Protein AF-A0A6B0ZJP3-F1 (afdb_monomer_lite)

Radius of gyration: 13.24 Å; chains: 1; bounding box: 45×24×25 Å

pLDDT: mean 82.48, std 14.27, range [47.53, 94.38]

Secondary structure (DSSP, 8-state):
---HHHHHHHHHHHHHTT---S--SS---HHHHHHHHHHHHHTTS--S----HHHHHHHHHHHHHHHTT-------

Sequence (76 aa):
MMRGDDIAELQRRLGQLGFDPHWVDGILGPRTQRAIQQFQQNAGLPDDGVIGRSTIDALDRLTSRTTGQLTIAEVR

Structure (mmCIF, N/CA/C/O backbone):
data_AF-A0A6B0ZJP3-F1
#
_entry.id   AF-A0A6B0ZJP3-F1
#
loop_
_atom_site.group_PDB
_atom_site.id
_atom_site.type_symbol
_atom_site.label_atom_id
_atom_site.label_alt_id
_atom_site.label_comp_id
_atom_site.label_asym_id
_atom_site.label_entity_id
_atom_site.label_seq_id
_atom_site.pdbx_PDB_ins_code
_atom_site.Cartn_x
_atom_site.Cartn_y
_atom_site.Cartn_z
_atom_site.occupancy
_atom_site.B_iso_or_equiv
_atom_site.auth_seq_id
_atom_site.auth_comp_id
_atom_site.auth_asym_id
_atom_site.auth_atom_id
_atom_site.pdbx_PDB_model_num
ATOM 1 N N . MET A 1 1 ? 3.075 -17.004 -2.321 1.00 59.06 1 MET A N 1
ATOM 2 C CA . MET A 1 1 ? 3.874 -16.048 -3.114 1.00 59.06 1 MET A CA 1
ATOM 3 C C . MET A 1 1 ? 2.904 -15.265 -3.963 1.00 59.06 1 MET A C 1
ATOM 5 O O . MET A 1 1 ? 2.115 -15.899 -4.652 1.00 59.06 1 MET A O 1
ATOM 9 N N . MET A 1 2 ? 2.923 -13.942 -3.844 1.00 68.38 2 MET A N 1
ATOM 10 C CA . MET A 1 2 ? 2.110 -13.052 -4.669 1.00 68.38 2 MET A CA 1
ATOM 11 C C . MET A 1 2 ? 2.598 -13.152 -6.119 1.00 68.38 2 MET A C 1
ATOM 13 O O . MET A 1 2 ? 3.807 -13.105 -6.355 1.00 68.38 2 MET A O 1
ATOM 17 N N . ARG A 1 3 ? 1.691 -13.393 -7.065 1.00 79.69 3 ARG A N 1
ATOM 18 C CA . ARG A 1 3 ? 1.990 -13.490 -8.501 1.00 79.69 3 ARG A CA 1
ATOM 19 C C . ARG A 1 3 ? 1.744 -12.143 -9.180 1.00 79.69 3 ARG A C 1
ATOM 21 O O . ARG A 1 3 ? 1.141 -11.253 -8.588 1.00 79.69 3 ARG A O 1
ATOM 28 N N . GLY A 1 4 ? 2.197 -12.000 -10.427 1.00 81.81 4 GLY A N 1
ATOM 29 C CA . GLY A 1 4 ? 2.013 -10.766 -11.200 1.00 81.81 4 GLY A CA 1
ATOM 30 C C . GLY A 1 4 ? 0.552 -10.305 -11.255 1.00 81.81 4 GLY A C 1
ATOM 31 O O . GLY A 1 4 ? 0.285 -9.125 -11.065 1.00 81.81 4 GLY A O 1
ATOM 32 N N . ASP A 1 5 ? -0.399 -11.235 -11.386 1.00 84.12 5 ASP A N 1
ATOM 33 C CA . ASP A 1 5 ? -1.834 -10.920 -11.365 1.00 84.12 5 ASP A CA 1
ATOM 34 C C . ASP A 1 5 ? -2.306 -10.335 -10.024 1.00 84.12 5 ASP A C 1
ATOM 36 O O . ASP A 1 5 ? -3.081 -9.380 -10.003 1.00 84.12 5 ASP A O 1
ATOM 40 N N . ASP A 1 6 ? -1.797 -10.848 -8.900 1.00 86.31 6 ASP A N 1
ATOM 41 C CA . ASP A 1 6 ? -2.126 -10.322 -7.571 1.00 86.31 6 ASP A CA 1
ATOM 42 C C . ASP A 1 6 ? -1.570 -8.896 -7.395 1.00 86.31 6 ASP A C 1
ATOM 44 O O . ASP A 1 6 ? -2.213 -8.032 -6.795 1.00 86.31 6 ASP A O 1
ATOM 48 N N . ILE A 1 7 ? -0.367 -8.633 -7.923 1.00 89.19 7 ILE A N 1
ATOM 49 C CA . ILE A 1 7 ? 0.267 -7.304 -7.889 1.00 89.19 7 ILE A CA 1
ATOM 50 C C . ILE A 1 7 ? -0.492 -6.332 -8.792 1.00 89.19 7 ILE A C 1
ATOM 52 O O . ILE A 1 7 ? -0.711 -5.188 -8.400 1.00 89.19 7 ILE A O 1
ATOM 56 N N . ALA A 1 8 ? -0.938 -6.784 -9.964 1.00 90.25 8 ALA A N 1
ATOM 57 C CA . ALA A 1 8 ? -1.746 -5.978 -10.866 1.00 90.25 8 ALA A CA 1
ATOM 58 C C . ALA A 1 8 ? -3.067 -5.590 -10.192 1.00 90.25 8 ALA A C 1
ATOM 60 O O . ALA A 1 8 ? -3.443 -4.420 -10.184 1.00 90.25 8 ALA A O 1
ATOM 61 N N . GLU A 1 9 ? -3.741 -6.536 -9.543 1.00 89.69 9 GLU A N 1
ATOM 62 C CA . GLU A 1 9 ? -4.966 -6.252 -8.799 1.00 89.69 9 GLU A CA 1
ATOM 63 C C . GLU A 1 9 ? -4.725 -5.261 -7.646 1.00 89.69 9 GLU A C 1
ATOM 65 O O . GLU A 1 9 ? -5.474 -4.294 -7.488 1.00 89.69 9 GLU A O 1
ATOM 70 N N . LEU A 1 10 ? -3.634 -5.421 -6.892 1.00 89.75 10 LEU A N 1
ATOM 71 C CA . LEU A 1 10 ? -3.218 -4.456 -5.873 1.00 89.75 10 LEU A CA 1
ATOM 72 C C . LEU A 1 10 ? -3.013 -3.051 -6.460 1.00 89.75 10 LEU A C 1
ATOM 74 O O . LEU A 1 10 ? -3.534 -2.077 -5.917 1.00 89.75 10 LEU A O 1
ATOM 78 N N . GLN A 1 11 ? -2.278 -2.936 -7.568 1.00 92.44 11 GLN A N 1
ATOM 79 C CA . GLN A 1 11 ? -2.043 -1.666 -8.256 1.00 92.44 11 GLN A CA 1
ATOM 80 C C . GLN A 1 11 ? -3.379 -1.019 -8.669 1.00 92.44 11 GLN A C 1
ATOM 82 O O . GLN A 1 11 ? -3.603 0.159 -8.386 1.00 92.44 11 GLN A O 1
ATOM 87 N N . ARG A 1 12 ? -4.325 -1.776 -9.247 1.00 92.00 12 ARG A N 1
ATOM 88 C CA . ARG A 1 12 ? -5.659 -1.244 -9.600 1.00 92.00 12 ARG A CA 1
ATOM 89 C C . ARG A 1 12 ? -6.387 -0.678 -8.390 1.00 92.00 12 ARG A C 1
ATOM 91 O O . ARG A 1 12 ? -6.937 0.418 -8.467 1.00 92.00 12 ARG A O 1
ATOM 98 N N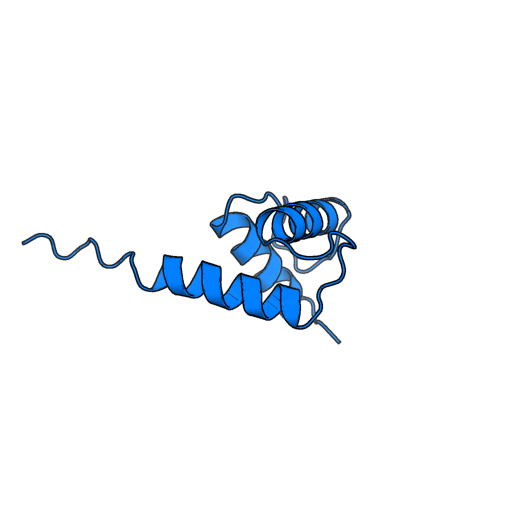 . ARG A 1 13 ? -6.391 -1.417 -7.283 1.00 90.56 13 ARG A N 1
ATOM 99 C CA . ARG A 1 13 ? -7.082 -1.024 -6.050 1.00 90.56 13 ARG A CA 1
ATOM 100 C C . ARG A 1 13 ? -6.467 0.212 -5.410 1.00 90.56 13 ARG A C 1
ATOM 102 O O . ARG A 1 13 ? -7.204 1.102 -5.000 1.00 90.56 13 ARG A O 1
ATOM 109 N N . LEU A 1 14 ? -5.138 0.304 -5.382 1.00 90.50 14 LEU A N 1
ATOM 110 C CA . LEU A 1 14 ? -4.437 1.510 -4.937 1.00 90.50 14 LEU A CA 1
ATOM 111 C C . LEU A 1 14 ? -4.872 2.726 -5.765 1.00 90.50 14 LEU A C 1
ATOM 113 O O . LEU A 1 14 ? -5.264 3.737 -5.184 1.00 90.50 14 LEU A O 1
ATOM 117 N N . GLY A 1 15 ? -4.923 2.583 -7.094 1.00 89.94 15 GLY A N 1
ATOM 118 C CA . GLY A 1 15 ? -5.405 3.629 -8.000 1.00 89.94 15 GLY A CA 1
ATOM 119 C C . GLY A 1 15 ? -6.856 4.046 -7.738 1.00 89.94 15 GLY A C 1
ATOM 120 O O . GLY A 1 15 ? -7.150 5.238 -7.690 1.00 89.94 15 GLY A O 1
ATOM 121 N N . GLN A 1 16 ? -7.760 3.089 -7.501 1.00 89.06 16 GLN A N 1
ATOM 122 C CA . GLN A 1 16 ? -9.164 3.374 -7.154 1.00 89.06 16 GLN A CA 1
ATOM 123 C C . GLN A 1 16 ? -9.310 4.149 -5.839 1.00 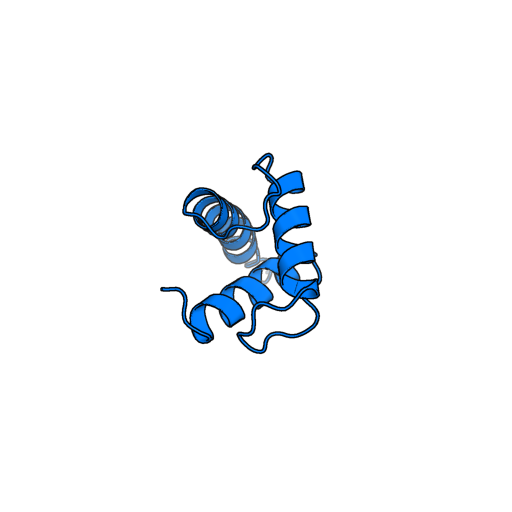89.06 16 GLN A C 1
ATOM 125 O O . GLN A 1 16 ? -10.249 4.924 -5.680 1.00 89.06 16 GLN A O 1
ATOM 130 N N . LEU A 1 17 ? -8.385 3.942 -4.902 1.00 87.75 17 LEU A N 1
ATOM 131 C CA . LEU A 1 17 ? -8.343 4.640 -3.620 1.00 8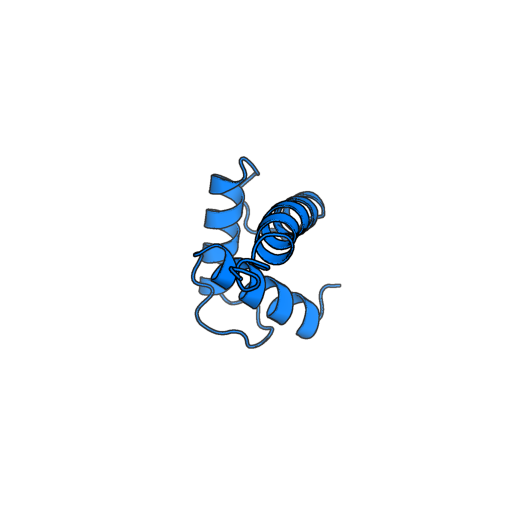7.75 17 LEU A CA 1
ATOM 132 C C . LEU A 1 17 ? -7.578 5.975 -3.687 1.00 87.75 17 LEU A C 1
ATOM 134 O O . LEU A 1 17 ? -7.464 6.658 -2.674 1.00 87.75 17 LEU A O 1
ATOM 138 N N . GLY A 1 18 ? -7.074 6.359 -4.866 1.00 90.12 18 GLY A N 1
ATOM 139 C CA . GLY A 1 18 ? -6.364 7.620 -5.090 1.00 90.12 18 GLY A CA 1
ATOM 140 C C . GLY A 1 18 ? -4.854 7.569 -4.833 1.00 90.12 18 GLY A C 1
ATOM 141 O O . GLY A 1 18 ? -4.198 8.606 -4.891 1.00 90.12 18 GLY A O 1
ATOM 142 N N . PHE A 1 19 ? -4.283 6.390 -4.581 1.00 92.12 19 PHE A N 1
ATOM 143 C CA . PHE A 1 19 ? -2.835 6.199 -4.480 1.00 92.12 19 PHE A CA 1
ATOM 144 C C . PHE A 1 19 ? -2.276 5.841 -5.858 1.00 92.12 19 PHE A C 1
ATOM 146 O O . PHE A 1 19 ? -2.775 4.922 -6.492 1.00 92.12 19 PHE A O 1
ATOM 153 N N . ASP A 1 20 ? -1.241 6.539 -6.334 1.00 90.25 20 ASP A N 1
ATOM 154 C CA . ASP A 1 20 ? -0.683 6.340 -7.682 1.00 90.25 20 ASP A CA 1
ATOM 155 C C . ASP A 1 20 ? 0.396 5.234 -7.713 1.00 90.25 20 ASP A C 1
ATOM 157 O O . ASP A 1 20 ? 1.552 5.505 -7.365 1.00 90.25 20 ASP A O 1
ATOM 161 N N . PRO A 1 21 ? 0.092 3.996 -8.163 1.00 88.06 21 PRO A N 1
ATOM 162 C CA . PRO A 1 21 ? 1.114 2.982 -8.424 1.00 88.06 21 PRO A CA 1
ATOM 163 C C . PRO A 1 21 ? 1.859 3.215 -9.749 1.00 88.06 21 PRO A C 1
ATOM 165 O O . PRO A 1 21 ? 2.797 2.470 -10.037 1.00 88.06 21 PRO A O 1
ATOM 168 N N . HIS A 1 22 ? 1.464 4.226 -10.537 1.00 89.25 22 HIS A N 1
ATOM 169 C CA . HIS A 1 22 ? 1.900 4.519 -11.901 1.00 89.25 22 HIS A CA 1
ATOM 170 C C . HIS A 1 22 ? 1.413 3.520 -12.963 1.00 89.25 22 HIS A C 1
ATOM 172 O O . HIS A 1 22 ? 0.514 3.851 -13.733 1.00 89.25 22 HIS A O 1
ATOM 178 N N . TRP A 1 23 ? 1.974 2.309 -13.007 1.00 89.19 23 TRP A N 1
ATOM 179 C CA . TRP A 1 23 ? 1.584 1.272 -13.971 1.00 89.19 23 TRP A CA 1
ATOM 180 C C . TRP A 1 23 ? 0.867 0.121 -13.268 1.00 89.19 23 TRP A C 1
ATOM 182 O O . TRP A 1 23 ? 1.173 -0.207 -12.122 1.00 89.19 23 TRP A O 1
ATOM 192 N N . VAL A 1 24 ? -0.091 -0.485 -13.973 1.00 90.62 24 VAL A N 1
ATOM 193 C CA . VAL A 1 24 ? -0.754 -1.730 -13.567 1.00 90.62 24 VAL A CA 1
ATOM 194 C C . VAL A 1 24 ? -0.171 -2.876 -14.397 1.00 90.62 24 VAL A C 1
ATOM 196 O O . VAL A 1 24 ? -0.807 -3.391 -15.313 1.00 90.62 24 VAL A O 1
ATOM 199 N N . ASP A 1 25 ? 1.093 -3.188 -14.145 1.00 89.00 25 ASP A N 1
ATOM 200 C CA . ASP A 1 25 ? 1.905 -4.143 -14.906 1.00 89.00 25 ASP A CA 1
ATOM 201 C C . ASP A 1 25 ? 2.174 -5.452 -14.148 1.00 89.00 25 ASP A C 1
ATOM 203 O O . ASP A 1 25 ? 2.809 -6.361 -14.681 1.00 89.00 25 ASP A O 1
ATOM 207 N N . GLY A 1 26 ? 1.697 -5.562 -12.905 1.00 89.44 26 GLY A N 1
ATOM 208 C CA . GLY A 1 26 ? 1.963 -6.714 -12.051 1.00 89.44 26 GLY A CA 1
ATOM 209 C C . GLY A 1 26 ? 3.384 -6.757 -11.488 1.00 89.44 26 GLY A C 1
ATOM 210 O O . GLY A 1 26 ? 3.807 -7.795 -10.977 1.00 89.44 26 GLY A O 1
ATOM 211 N N . ILE A 1 27 ? 4.132 -5.652 -11.559 1.00 90.62 27 ILE A N 1
ATOM 212 C CA . ILE A 1 27 ? 5.503 -5.548 -11.061 1.00 90.62 27 ILE A CA 1
ATOM 213 C C . ILE A 1 27 ? 5.538 -4.667 -9.813 1.00 90.62 27 ILE A C 1
ATOM 215 O O . ILE A 1 27 ? 5.124 -3.509 -9.813 1.00 90.62 27 ILE A O 1
ATOM 219 N N . LEU A 1 28 ? 6.104 -5.195 -8.726 1.00 86.75 28 LEU A N 1
ATOM 220 C CA . LEU A 1 28 ? 6.314 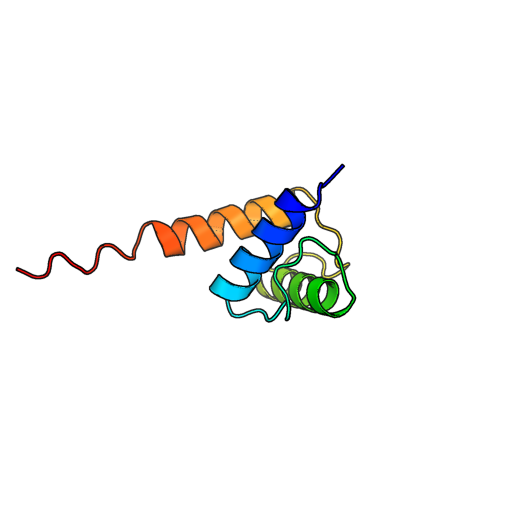-4.417 -7.506 1.00 86.75 28 LEU A CA 1
ATOM 221 C C . LEU A 1 28 ? 7.537 -3.507 -7.676 1.00 86.75 28 LEU A C 1
ATOM 223 O O . LEU A 1 28 ? 8.654 -3.840 -7.289 1.00 86.75 28 LEU A O 1
ATOM 227 N N . GLY A 1 29 ? 7.315 -2.360 -8.314 1.00 90.38 29 GLY A N 1
ATOM 228 C CA . GLY A 1 29 ? 8.315 -1.312 -8.485 1.00 90.38 29 GLY A CA 1
ATOM 229 C C . GLY A 1 29 ? 8.356 -0.322 -7.312 1.00 90.38 29 GLY A C 1
ATOM 230 O O . GLY A 1 29 ? 7.454 -0.296 -6.471 1.00 90.38 29 GLY A O 1
ATOM 231 N N . PRO A 1 30 ? 9.353 0.582 -7.274 1.00 91.25 30 PRO A N 1
ATOM 232 C CA . PRO A 1 30 ? 9.499 1.571 -6.202 1.00 91.25 30 PRO A CA 1
ATOM 233 C C . PRO A 1 30 ? 8.309 2.539 -6.091 1.00 91.25 30 PRO A C 1
ATOM 235 O O . PRO A 1 30 ? 8.014 3.030 -5.001 1.00 91.25 30 PRO A O 1
ATOM 238 N N . ARG A 1 31 ? 7.593 2.810 -7.194 1.00 90.56 31 ARG A N 1
ATOM 239 C CA . ARG A 1 31 ? 6.368 3.632 -7.168 1.00 90.56 31 ARG A CA 1
ATOM 240 C C . ARG A 1 31 ? 5.190 2.879 -6.562 1.00 90.56 31 ARG A C 1
ATOM 242 O O . ARG A 1 31 ? 4.530 3.423 -5.685 1.00 90.56 31 ARG A O 1
ATOM 249 N N . THR A 1 32 ? 4.989 1.619 -6.949 1.00 92.25 32 THR A N 1
ATOM 250 C CA . THR A 1 32 ? 3.995 0.738 -6.321 1.00 92.25 32 THR A CA 1
ATOM 251 C C . THR A 1 32 ? 4.274 0.593 -4.827 1.00 92.25 32 THR A C 1
ATOM 253 O O . THR A 1 32 ? 3.360 0.746 -4.026 1.00 92.25 32 THR A O 1
ATOM 256 N N . GLN A 1 33 ? 5.538 0.415 -4.431 1.00 92.38 33 GLN A N 1
ATOM 257 C CA . GLN A 1 33 ? 5.925 0.369 -3.020 1.00 92.38 33 GLN A CA 1
ATOM 258 C C . GLN A 1 33 ? 5.576 1.669 -2.284 1.00 92.38 33 GLN A C 1
ATOM 260 O O . GLN A 1 33 ? 4.972 1.621 -1.219 1.00 92.38 33 GLN A O 1
ATOM 265 N N . ARG A 1 34 ? 5.869 2.840 -2.861 1.00 93.88 34 ARG A N 1
ATOM 266 C CA . ARG A 1 34 ? 5.461 4.129 -2.275 1.00 93.88 34 ARG A CA 1
ATOM 267 C C . ARG A 1 34 ? 3.945 4.276 -2.141 1.00 93.88 34 ARG A C 1
ATOM 269 O O . ARG A 1 34 ? 3.488 4.807 -1.134 1.00 93.88 34 ARG A O 1
ATOM 276 N N . ALA A 1 35 ? 3.176 3.818 -3.127 1.00 93.50 35 ALA A N 1
ATOM 277 C CA . ALA A 1 35 ? 1.717 3.825 -3.061 1.00 93.50 35 ALA A CA 1
ATOM 278 C C . ALA A 1 35 ? 1.198 2.917 -1.933 1.00 93.50 35 ALA A C 1
ATOM 280 O O . ALA A 1 35 ? 0.293 3.311 -1.205 1.00 93.50 35 ALA A O 1
ATOM 281 N N . ILE A 1 36 ? 1.818 1.747 -1.733 1.00 92.94 36 ILE A N 1
ATOM 282 C CA . ILE A 1 36 ? 1.506 0.837 -0.620 1.00 92.94 36 ILE A CA 1
ATOM 283 C C . ILE A 1 36 ? 1.799 1.505 0.727 1.00 92.94 36 ILE A C 1
ATOM 285 O O . ILE A 1 36 ? 0.948 1.471 1.606 1.00 92.94 36 ILE A O 1
ATOM 289 N N . GLN A 1 37 ? 2.957 2.149 0.882 1.00 93.94 37 GLN A N 1
ATOM 290 C CA . GLN A 1 37 ? 3.334 2.828 2.130 1.00 93.94 37 GLN A CA 1
ATOM 291 C C . GLN A 1 37 ? 2.370 3.970 2.470 1.00 93.94 37 GLN A C 1
ATOM 293 O O . GLN A 1 37 ? 1.902 4.081 3.600 1.00 93.94 37 GLN A O 1
ATOM 298 N N . GLN A 1 38 ? 2.004 4.784 1.476 1.00 94.06 38 GLN A N 1
ATOM 299 C CA . GLN A 1 38 ? 1.009 5.843 1.658 1.00 94.06 38 GLN A CA 1
ATOM 300 C C . GLN A 1 38 ? -0.358 5.275 2.038 1.00 94.06 38 GLN A C 1
ATOM 302 O O . GLN A 1 38 ? -1.014 5.799 2.939 1.00 94.06 38 GLN A O 1
ATOM 307 N N . PHE A 1 39 ? -0.779 4.192 1.384 1.00 93.88 39 PHE A N 1
ATOM 308 C CA . PHE A 1 39 ? -2.006 3.490 1.731 1.00 93.88 39 PHE A CA 1
ATOM 309 C C . PHE A 1 39 ? -1.969 2.971 3.173 1.00 93.88 39 PHE A C 1
ATOM 311 O O . PHE A 1 39 ? -2.903 3.220 3.930 1.00 93.88 39 PHE A O 1
ATOM 318 N N . GLN A 1 40 ? -0.888 2.300 3.572 1.00 94.38 40 GLN A N 1
ATOM 319 C CA . GLN A 1 40 ? -0.702 1.778 4.925 1.00 94.38 40 GLN A CA 1
ATOM 320 C C . GLN A 1 40 ? -0.781 2.898 5.963 1.00 94.38 40 GLN A C 1
ATOM 322 O O . GLN A 1 40 ? -1.560 2.788 6.907 1.00 94.38 40 GLN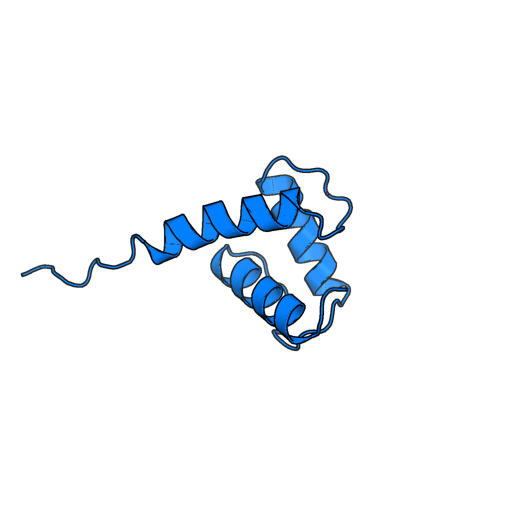 A O 1
ATOM 327 N N . GLN A 1 41 ? -0.082 4.011 5.733 1.00 94.06 41 GLN A N 1
ATOM 328 C CA . GLN A 1 41 ? -0.144 5.188 6.596 1.00 94.06 41 GLN A CA 1
ATOM 329 C C . GLN A 1 41 ? -1.579 5.725 6.731 1.00 94.06 41 GLN A C 1
ATOM 331 O O . GLN A 1 41 ? -2.037 5.994 7.840 1.00 94.06 41 GLN A O 1
ATOM 336 N N . ASN A 1 42 ? -2.315 5.841 5.619 1.00 91.38 42 ASN A N 1
ATOM 337 C CA . ASN A 1 42 ? -3.706 6.311 5.621 1.00 91.38 42 ASN A CA 1
ATOM 338 C C . ASN A 1 42 ? -4.672 5.313 6.281 1.00 91.38 42 ASN A C 1
ATOM 340 O O . ASN A 1 42 ? -5.670 5.716 6.874 1.00 91.38 42 ASN A O 1
ATOM 344 N N . ALA A 1 43 ? -4.374 4.018 6.202 1.00 89.31 43 ALA A N 1
ATOM 345 C CA . ALA A 1 43 ? -5.140 2.950 6.832 1.00 89.31 43 ALA A CA 1
ATOM 346 C C . ALA A 1 43 ? -4.782 2.732 8.317 1.00 89.31 43 ALA A C 1
ATOM 348 O O . ALA A 1 43 ? -5.387 1.874 8.962 1.00 89.31 43 ALA A O 1
ATOM 349 N N . GLY A 1 44 ? -3.815 3.479 8.868 1.00 91.69 44 GLY A N 1
ATOM 350 C CA . GLY A 1 44 ? -3.334 3.311 10.244 1.00 91.69 44 GLY A CA 1
ATOM 351 C C . GLY A 1 44 ? -2.520 2.029 10.464 1.00 91.69 44 GLY A C 1
ATOM 352 O O . GLY A 1 44 ? -2.478 1.508 11.578 1.00 91.69 44 GLY A O 1
ATOM 353 N N . LEU A 1 45 ? -1.911 1.498 9.403 1.00 91.81 45 LEU A N 1
ATOM 354 C CA . LEU A 1 45 ? -1.031 0.333 9.416 1.00 91.81 45 LEU A CA 1
ATOM 355 C C . LEU A 1 45 ? 0.446 0.769 9.433 1.00 91.81 45 LEU A C 1
ATOM 357 O O . LEU A 1 45 ? 0.753 1.887 9.017 1.00 91.81 45 LEU A O 1
ATOM 361 N N . PRO A 1 46 ? 1.370 -0.115 9.849 1.00 90.12 46 PRO A N 1
ATOM 362 C CA . PRO A 1 46 ? 2.799 0.090 9.626 1.00 90.12 46 PRO A CA 1
ATOM 363 C C . PRO A 1 46 ? 3.104 0.312 8.134 1.00 90.12 46 PRO A C 1
ATOM 365 O O . PRO A 1 46 ? 2.683 -0.479 7.291 1.00 90.12 46 PRO A O 1
ATOM 368 N N . ASP A 1 47 ? 3.823 1.386 7.806 1.00 89.81 47 ASP A N 1
ATOM 369 C CA . ASP A 1 47 ? 4.171 1.821 6.445 1.00 89.81 47 ASP A CA 1
ATOM 370 C C . ASP A 1 47 ? 5.462 1.172 5.914 1.00 89.81 47 ASP A C 1
ATOM 372 O O . ASP A 1 47 ? 6.222 1.756 5.145 1.00 89.81 47 ASP A O 1
ATOM 376 N N . ASP A 1 48 ? 5.726 -0.072 6.307 1.00 87.12 48 ASP A N 1
ATOM 377 C CA . ASP A 1 48 ? 6.918 -0.825 5.902 1.00 87.12 48 ASP A CA 1
ATOM 378 C C . ASP A 1 48 ? 6.911 -1.248 4.417 1.00 87.12 48 ASP A C 1
ATOM 380 O O . ASP A 1 48 ? 7.929 -1.696 3.884 1.00 87.12 48 ASP A O 1
ATOM 384 N N . GLY A 1 49 ? 5.790 -1.067 3.710 1.00 84.88 49 GLY A N 1
ATOM 385 C CA . GLY A 1 49 ? 5.628 -1.440 2.307 1.00 84.88 49 GLY A CA 1
ATOM 386 C C . GLY A 1 49 ? 5.418 -2.940 2.080 1.00 84.88 49 GLY A C 1
ATOM 387 O O . GLY A 1 49 ? 5.353 -3.374 0.928 1.00 84.88 49 GLY A O 1
ATOM 388 N N . VAL A 1 50 ? 5.296 -3.744 3.141 1.00 87.81 50 VAL A N 1
ATOM 389 C CA . VAL A 1 50 ? 5.052 -5.185 3.063 1.00 87.81 50 VAL A CA 1
ATOM 390 C C . VAL A 1 50 ? 3.564 -5.459 2.866 1.00 87.81 50 VAL A C 1
ATOM 392 O O . VAL A 1 50 ? 2.690 -5.050 3.635 1.00 87.81 50 VAL A O 1
ATOM 395 N N . ILE A 1 51 ? 3.255 -6.239 1.833 1.00 86.81 51 ILE A N 1
ATOM 396 C CA . ILE A 1 51 ? 1.889 -6.672 1.534 1.00 86.81 51 ILE A CA 1
ATOM 397 C C . ILE A 1 51 ? 1.564 -7.893 2.405 1.00 86.81 51 ILE A C 1
ATOM 399 O O . ILE A 1 51 ? 1.633 -9.044 1.974 1.00 86.81 51 ILE A O 1
ATOM 403 N N . GLY A 1 52 ? 1.274 -7.633 3.680 1.00 86.50 52 GLY A N 1
ATOM 404 C CA . GLY A 1 52 ? 0.798 -8.629 4.637 1.00 86.50 52 GLY A CA 1
ATOM 405 C C . GLY A 1 52 ? -0.725 -8.783 4.625 1.00 86.50 52 GLY A C 1
ATOM 406 O O . GLY A 1 52 ? -1.443 -8.056 3.937 1.00 86.50 52 GLY A O 1
ATOM 407 N N . ARG A 1 53 ? -1.240 -9.703 5.452 1.00 87.81 53 ARG A N 1
ATOM 408 C CA . ARG A 1 53 ? -2.690 -9.923 5.596 1.00 87.81 53 ARG A CA 1
ATOM 409 C C . ARG A 1 53 ? -3.433 -8.647 6.003 1.00 87.81 53 ARG A C 1
ATOM 411 O O . ARG A 1 53 ? -4.443 -8.340 5.390 1.00 87.81 53 ARG A O 1
ATOM 418 N N . SER A 1 54 ? -2.885 -7.855 6.926 1.00 88.25 54 SER A N 1
ATOM 419 C CA . SER A 1 54 ? -3.483 -6.578 7.345 1.00 88.25 54 SER A CA 1
ATOM 420 C C . SER A 1 54 ? -3.644 -5.580 6.192 1.00 88.25 54 SER A C 1
ATOM 422 O O . SER A 1 54 ? -4.668 -4.908 6.108 1.00 88.25 54 SER A O 1
ATOM 424 N N . THR A 1 55 ? -2.663 -5.508 5.285 1.00 89.00 55 THR A N 1
ATOM 425 C CA . THR A 1 55 ? -2.722 -4.648 4.093 1.00 89.00 55 THR A CA 1
ATOM 426 C C . THR A 1 55 ? -3.829 -5.114 3.143 1.00 89.00 55 THR A C 1
ATOM 428 O O . THR A 1 55 ? -4.602 -4.291 2.657 1.00 89.00 55 THR A O 1
ATOM 431 N N . ILE A 1 56 ? -3.948 -6.429 2.922 1.00 88.12 56 ILE A N 1
ATOM 432 C CA . ILE A 1 56 ? -4.993 -7.025 2.073 1.00 88.12 56 ILE A CA 1
ATOM 433 C C . ILE A 1 56 ? -6.387 -6.810 2.676 1.00 88.12 56 ILE A C 1
ATOM 435 O O . ILE A 1 56 ? -7.268 -6.308 1.986 1.00 88.12 56 ILE A O 1
ATOM 439 N N . ASP A 1 57 ? -6.574 -7.099 3.967 1.00 89.81 57 ASP A N 1
ATOM 440 C CA . ASP A 1 57 ? -7.838 -6.877 4.680 1.00 89.81 57 ASP A CA 1
ATOM 441 C C . ASP A 1 57 ? -8.287 -5.407 4.605 1.00 89.81 57 ASP A C 1
ATOM 443 O O . ASP A 1 57 ? -9.469 -5.115 4.410 1.00 89.81 57 ASP A O 1
ATOM 447 N N . ALA A 1 58 ? -7.353 -4.462 4.752 1.00 88.62 58 ALA A N 1
ATOM 448 C CA . ALA A 1 58 ? -7.651 -3.038 4.635 1.00 88.62 58 ALA A CA 1
ATOM 449 C C . ALA A 1 58 ? -8.065 -2.656 3.204 1.00 88.62 58 ALA A C 1
ATOM 451 O O . ALA A 1 58 ? -9.042 -1.924 3.033 1.00 88.62 58 ALA A O 1
ATOM 452 N N . LEU A 1 59 ? -7.365 -3.175 2.187 1.00 86.25 59 LEU A N 1
ATOM 453 C CA . LEU A 1 59 ? -7.727 -2.975 0.782 1.00 86.25 59 LEU A CA 1
ATOM 454 C C . LEU A 1 59 ? -9.121 -3.521 0.498 1.00 86.25 59 LEU A C 1
ATOM 456 O O . LEU A 1 59 ? -9.955 -2.767 0.013 1.00 86.25 59 LEU A O 1
ATOM 460 N N . ASP A 1 60 ? -9.400 -4.775 0.864 1.00 87.25 60 ASP A N 1
ATOM 461 C CA . ASP A 1 60 ? -10.705 -5.410 0.660 1.00 87.25 60 ASP A CA 1
ATOM 462 C C . ASP A 1 60 ? -11.837 -4.605 1.300 1.00 87.25 60 ASP A C 1
ATOM 464 O O . ASP A 1 60 ? -12.866 -4.369 0.667 1.00 87.25 60 ASP A O 1
ATOM 468 N N . ARG A 1 61 ? -11.660 -4.125 2.536 1.00 86.62 61 ARG A N 1
ATOM 469 C CA . ARG A 1 61 ? -12.676 -3.310 3.226 1.00 86.62 61 ARG A CA 1
ATOM 470 C C . ARG A 1 61 ? -12.956 -1.992 2.508 1.00 86.62 61 ARG A C 1
ATOM 472 O O . ARG A 1 61 ? -14.114 -1.576 2.434 1.00 86.62 61 ARG A O 1
ATOM 479 N N . LEU A 1 62 ? -11.916 -1.329 2.007 1.00 81.94 62 LEU A N 1
ATOM 480 C CA . LEU A 1 62 ? -12.029 -0.015 1.376 1.00 81.94 62 LEU A CA 1
ATOM 481 C C . LEU A 1 62 ? -12.518 -0.115 -0.074 1.00 81.94 62 LEU A C 1
ATOM 483 O O . LEU A 1 62 ? -13.341 0.695 -0.489 1.00 81.94 62 LEU A O 1
ATOM 487 N N . THR A 1 63 ? -12.122 -1.144 -0.823 1.00 77.44 63 THR A N 1
ATOM 488 C CA . THR A 1 63 ? -12.581 -1.358 -2.205 1.00 77.44 63 THR A CA 1
ATOM 489 C C . THR A 1 63 ? -13.970 -1.984 -2.273 1.00 77.44 63 THR A C 1
ATOM 491 O O . THR A 1 63 ? -14.743 -1.653 -3.173 1.00 77.44 63 THR A O 1
ATOM 494 N N . SER A 1 64 ? -14.343 -2.832 -1.307 1.00 68.06 64 SER A N 1
ATOM 495 C CA . SER A 1 64 ? -15.707 -3.381 -1.214 1.00 68.06 64 SER A CA 1
ATOM 496 C C . SER A 1 64 ? -16.728 -2.304 -0.848 1.00 68.06 64 SER A C 1
ATOM 498 O O . SER A 1 64 ? -17.846 -2.324 -1.360 1.00 68.06 64 SER A O 1
ATOM 500 N N . ARG A 1 65 ? -16.344 -1.314 -0.024 1.00 59.69 65 ARG A N 1
ATOM 501 C CA . ARG A 1 65 ? -17.185 -0.135 0.248 1.00 59.69 65 ARG A CA 1
ATOM 502 C C . ARG A 1 65 ? -17.371 0.750 -0.983 1.00 59.69 65 ARG A C 1
ATOM 504 O O . ARG A 1 65 ? -18.477 1.223 -1.212 1.00 59.69 65 ARG A O 1
ATOM 511 N N . THR A 1 66 ? -16.331 0.932 -1.792 1.00 54.22 66 THR A N 1
ATOM 512 C CA . THR A 1 66 ? -16.408 1.748 -3.015 1.00 54.22 66 THR A CA 1
ATOM 513 C C . THR A 1 66 ? -17.157 1.039 -4.152 1.00 54.22 66 THR A C 1
ATOM 515 O O . THR A 1 66 ? -17.886 1.683 -4.901 1.00 54.22 66 THR A O 1
ATOM 518 N N . THR A 1 67 ? -17.061 -0.292 -4.251 1.00 54.19 67 THR A N 1
ATOM 519 C CA . THR A 1 67 ? -17.742 -1.083 -5.299 1.00 54.19 67 THR A CA 1
ATOM 520 C C . THR A 1 67 ? -19.215 -1.354 -4.967 1.00 54.19 67 THR A C 1
ATOM 522 O O . THR A 1 67 ? -20.050 -1.391 -5.865 1.00 54.19 67 THR A O 1
ATOM 525 N N . GLY A 1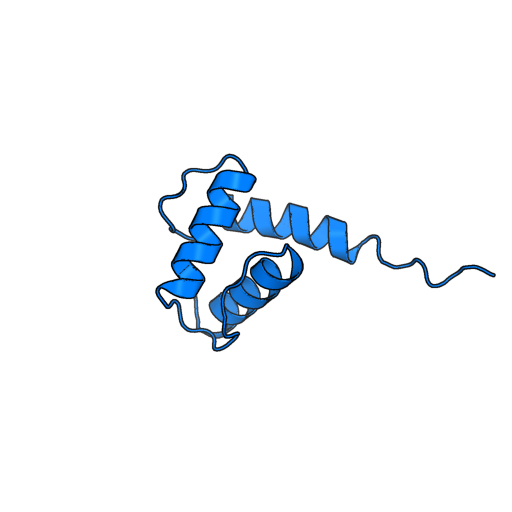 68 ? -19.574 -1.472 -3.683 1.00 49.09 68 GLY A N 1
ATOM 526 C CA . GLY A 1 68 ? -20.959 -1.678 -3.243 1.00 49.09 68 GLY A CA 1
ATOM 527 C C . GLY A 1 68 ? -21.843 -0.423 -3.226 1.00 49.09 68 GLY A C 1
ATOM 528 O O . GLY A 1 68 ? -23.034 -0.545 -2.959 1.00 49.09 68 GLY A O 1
ATOM 529 N N . GLN A 1 69 ? -21.295 0.771 -3.492 1.00 47.53 69 GLN A N 1
ATOM 530 C CA . GLN A 1 69 ? -22.030 2.041 -3.363 1.00 47.53 69 GLN A CA 1
ATOM 531 C C . GLN A 1 69 ? -22.106 2.871 -4.660 1.00 47.53 69 GLN A C 1
ATOM 533 O O . GLN A 1 69 ? -22.639 3.977 -4.651 1.00 47.53 69 GLN A O 1
ATOM 538 N N . LEU A 1 70 ? -21.639 2.334 -5.795 1.00 49.00 70 LEU A N 1
ATOM 539 C CA . LEU A 1 70 ? -21.780 2.963 -7.118 1.00 49.00 70 LEU A CA 1
ATOM 540 C C . LEU A 1 70 ? -22.965 2.424 -7.943 1.00 49.00 70 LEU A C 1
ATOM 542 O O . LEU A 1 70 ? -23.016 2.628 -9.151 1.00 49.00 70 LEU A O 1
ATOM 546 N N . THR A 1 71 ? -23.985 1.833 -7.314 1.00 50.56 71 THR A N 1
ATOM 547 C CA . THR A 1 71 ? -25.335 1.781 -7.908 1.00 50.56 71 THR A CA 1
ATOM 548 C C . THR A 1 71 ? -26.062 3.102 -7.634 1.00 50.56 71 THR A C 1
ATOM 550 O O . THR A 1 71 ? -27.086 3.137 -6.961 1.00 50.56 71 THR A O 1
ATOM 553 N N . ILE A 1 72 ? -25.520 4.219 -8.129 1.00 57.00 72 ILE A N 1
ATOM 554 C CA . ILE A 1 72 ? -26.248 5.503 -8.209 1.00 57.00 72 ILE A CA 1
ATOM 555 C C . ILE A 1 72 ? -26.679 5.753 -9.664 1.00 57.00 72 ILE A C 1
ATOM 557 O O . ILE A 1 72 ? -26.649 6.874 -10.160 1.00 57.00 72 ILE A O 1
ATOM 561 N N . ALA A 1 73 ? -27.052 4.681 -10.368 1.00 51.59 73 ALA A N 1
ATOM 562 C CA . ALA A 1 73 ? -27.616 4.733 -11.716 1.00 51.59 73 ALA A CA 1
ATOM 563 C C . ALA A 1 73 ? -29.068 4.216 -11.783 1.00 51.59 73 ALA A C 1
ATOM 565 O O . ALA A 1 73 ? -29.577 3.979 -12.870 1.00 51.59 73 ALA A O 1
ATOM 566 N N . GLU A 1 74 ? -29.758 4.102 -10.645 1.00 50.47 74 GLU A N 1
ATOM 567 C CA . GLU A 1 74 ? -31.228 4.055 -10.594 1.00 50.47 74 GLU A CA 1
ATOM 568 C C . GLU A 1 74 ? -31.750 5.313 -9.886 1.00 50.47 74 GLU A C 1
ATOM 570 O O . GLU A 1 74 ? -32.325 5.278 -8.800 1.00 50.47 74 GLU A O 1
ATOM 575 N N . VAL A 1 75 ? -31.525 6.470 -10.511 1.00 56.19 75 VAL A N 1
ATOM 576 C CA . VAL A 1 75 ? -32.391 7.631 -10.296 1.00 56.19 75 VAL A CA 1
ATOM 577 C C . VAL A 1 75 ? -33.395 7.627 -11.442 1.00 56.19 75 VAL A C 1
ATOM 579 O O . VAL A 1 75 ? -33.071 8.112 -12.516 1.00 56.19 75 VAL A O 1
ATOM 582 N N . ARG A 1 76 ? -34.556 7.020 -11.158 1.00 49.09 76 ARG A N 1
ATOM 583 C CA . ARG A 1 76 ? -35.868 7.105 -11.833 1.00 49.09 76 ARG A CA 1
ATOM 584 C C . ARG A 1 76 ? -35.920 7.196 -13.359 1.00 49.09 76 ARG A C 1
ATOM 586 O O . ARG A 1 76 ? -35.583 8.266 -13.905 1.00 49.09 76 ARG A O 1
#

Foldseek 3Di:
DQFLVNQLVLQVLLVVVVQHLPDSRSDCDPSSLVSLLVLCVVLVHHSPSDPDPVSVVSSCVVVVVVVVPPPPVPPD